Protein AF-A0A9K3PQY5-F1 (afdb_monomer)

pLDDT: me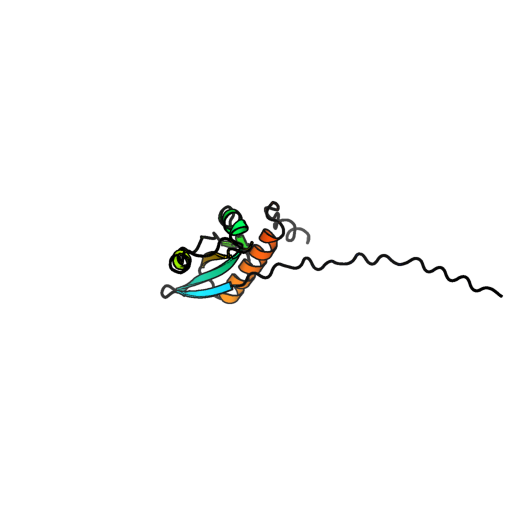an 73.26, std 22.06, range [38.53, 95.94]

Structure (mmCIF, N/CA/C/O backbone):
data_AF-A0A9K3PQ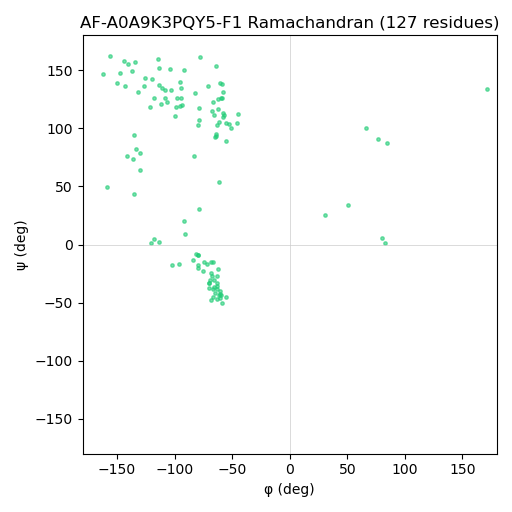Y5-F1
#
_entry.id   AF-A0A9K3PQY5-F1
#
loop_
_atom_site.group_PDB
_atom_site.id
_atom_site.type_symbol
_atom_site.label_atom_id
_atom_site.label_alt_id
_atom_site.label_comp_id
_atom_site.label_asym_id
_atom_site.label_entity_id
_atom_site.label_seq_id
_atom_site.pdbx_PDB_ins_code
_atom_site.Cartn_x
_atom_site.Cartn_y
_atom_site.Cartn_z
_atom_site.occupancy
_atom_site.B_iso_or_equiv
_atom_site.auth_seq_id
_atom_site.auth_comp_id
_atom_site.auth_asym_id
_atom_site.auth_atom_id
_atom_site.pdbx_PDB_model_num
ATOM 1 N N . MET A 1 1 ? 41.109 -50.700 -24.014 1.00 38.97 1 MET A N 1
ATOM 2 C CA . MET A 1 1 ? 41.532 -49.332 -24.384 1.00 38.97 1 MET A CA 1
ATOM 3 C C . MET A 1 1 ? 40.293 -48.525 -24.754 1.00 38.97 1 MET A C 1
ATOM 5 O O . MET A 1 1 ? 39.461 -49.053 -25.471 1.00 38.97 1 MET A O 1
ATOM 9 N N . ALA A 1 2 ? 40.219 -47.296 -24.230 1.00 42.72 2 ALA A N 1
ATOM 10 C CA . ALA A 1 2 ? 39.299 -46.187 -24.533 1.00 42.72 2 ALA A CA 1
ATOM 11 C C . ALA A 1 2 ? 37.790 -46.321 -24.211 1.00 42.72 2 ALA A C 1
ATOM 13 O O . ALA A 1 2 ? 36.985 -46.859 -24.960 1.00 42.72 2 ALA A O 1
ATOM 14 N N . ASN A 1 3 ? 37.461 -45.704 -23.074 1.00 42.44 3 ASN A N 1
ATOM 15 C CA . ASN A 1 3 ? 36.180 -45.179 -22.613 1.00 42.44 3 ASN A CA 1
ATOM 16 C C . ASN A 1 3 ? 35.812 -43.916 -23.425 1.00 42.44 3 ASN A C 1
ATOM 18 O O . ASN A 1 3 ? 36.684 -43.067 -23.602 1.00 42.44 3 ASN A O 1
ATOM 22 N N . ILE A 1 4 ? 34.559 -43.752 -23.870 1.00 50.88 4 ILE A N 1
ATOM 23 C CA . ILE A 1 4 ? 34.057 -42.459 -24.370 1.00 50.88 4 ILE A CA 1
ATOM 24 C C . ILE A 1 4 ? 32.685 -42.179 -23.747 1.00 50.88 4 ILE A C 1
ATOM 26 O O . ILE A 1 4 ? 31.631 -42.411 -24.331 1.00 50.88 4 ILE A O 1
ATOM 30 N N . ASN A 1 5 ? 32.739 -41.656 -22.525 1.00 46.56 5 ASN A N 1
ATOM 31 C CA . ASN A 1 5 ? 31.703 -40.813 -21.945 1.00 46.56 5 ASN A CA 1
ATOM 32 C C . ASN A 1 5 ? 31.491 -39.573 -22.826 1.00 46.56 5 ASN A C 1
ATOM 34 O O . ASN A 1 5 ? 32.439 -38.825 -23.044 1.00 46.56 5 ASN A O 1
ATOM 38 N N . HIS A 1 6 ? 30.258 -39.307 -23.248 1.00 51.16 6 HIS A N 1
ATOM 39 C CA . HIS A 1 6 ? 29.794 -37.949 -23.551 1.00 51.16 6 HIS A CA 1
ATOM 40 C C . HIS A 1 6 ? 28.403 -37.764 -22.930 1.00 51.16 6 HIS A C 1
ATOM 42 O O . HIS A 1 6 ? 27.402 -38.143 -23.539 1.00 51.16 6 HIS A O 1
ATOM 48 N N . PRO A 1 7 ? 28.302 -37.219 -21.705 1.00 52.72 7 PRO A N 1
ATOM 49 C CA . PRO A 1 7 ? 27.026 -36.777 -21.177 1.00 52.72 7 PRO A CA 1
ATOM 50 C C . PRO A 1 7 ? 26.684 -35.420 -21.802 1.00 52.72 7 PRO A C 1
ATOM 52 O O . PRO A 1 7 ? 27.390 -34.434 -21.598 1.00 52.72 7 PRO A O 1
ATOM 55 N N . TYR A 1 8 ? 25.582 -35.353 -22.547 1.00 44.78 8 TYR A N 1
ATOM 56 C CA . TYR A 1 8 ? 24.938 -34.071 -22.820 1.00 44.78 8 TYR A CA 1
ATOM 57 C C . TYR A 1 8 ? 24.535 -33.444 -21.477 1.00 44.78 8 TYR A C 1
ATOM 59 O O . TYR A 1 8 ? 23.835 -34.100 -20.695 1.00 44.78 8 TYR A O 1
ATOM 67 N N . PRO A 1 9 ? 24.930 -32.197 -21.171 1.00 47.12 9 PRO A N 1
ATOM 68 C CA . PRO A 1 9 ? 24.398 -31.522 -20.005 1.00 47.12 9 PRO A CA 1
ATOM 69 C C . PRO A 1 9 ? 22.914 -31.247 -20.259 1.00 47.12 9 PRO A C 1
ATOM 71 O O . PRO A 1 9 ? 22.555 -30.478 -21.151 1.00 47.12 9 PRO A O 1
ATOM 74 N N . ARG A 1 10 ? 22.037 -31.875 -19.463 1.00 46.91 10 ARG A N 1
ATOM 75 C CA . ARG A 1 10 ? 20.668 -31.387 -19.270 1.00 46.91 10 ARG A CA 1
ATOM 76 C C . ARG A 1 10 ? 20.791 -29.945 -18.789 1.00 46.91 10 ARG A C 1
ATOM 78 O O . ARG A 1 10 ? 21.138 -29.712 -17.633 1.00 46.91 10 ARG A O 1
ATOM 85 N N . GLN A 1 11 ? 20.527 -28.989 -19.672 1.00 46.69 11 GLN A N 1
ATOM 86 C CA . GLN A 1 11 ? 20.259 -27.620 -19.267 1.00 46.69 11 GLN A CA 1
ATOM 87 C C . GLN A 1 11 ? 18.969 -27.655 -18.454 1.00 46.69 11 GLN A C 1
ATOM 89 O O . GLN A 1 11 ? 17.866 -27.704 -18.989 1.00 46.69 11 GLN A O 1
ATOM 94 N N . ASN A 1 12 ? 19.131 -27.732 -17.138 1.00 42.41 12 ASN A N 1
ATOM 95 C CA . ASN A 1 12 ? 18.084 -27.405 -16.195 1.00 42.41 12 ASN A CA 1
ATOM 96 C C . ASN A 1 12 ? 17.797 -25.915 -16.441 1.00 42.41 12 ASN A C 1
ATOM 98 O O . ASN A 1 12 ? 18.736 -25.126 -16.298 1.00 42.41 12 ASN A O 1
ATOM 102 N N . PRO A 1 13 ? 16.594 -25.501 -16.881 1.00 48.44 13 PRO A N 1
ATOM 103 C CA . PRO A 1 13 ? 16.272 -24.088 -16.895 1.00 48.44 13 PRO A CA 1
ATOM 104 C C . PRO A 1 13 ? 16.346 -23.653 -15.442 1.00 48.44 13 PRO A C 1
ATOM 106 O O . PRO A 1 13 ? 15.517 -24.042 -14.620 1.00 48.44 13 PRO A O 1
ATOM 109 N N . SER A 1 14 ? 17.414 -22.932 -15.112 1.00 42.25 14 SER A N 1
ATOM 110 C CA . SER A 1 14 ? 17.577 -22.260 -13.842 1.00 42.25 14 SER A CA 1
ATOM 111 C C . SER A 1 14 ? 16.307 -21.450 -13.634 1.00 42.25 14 SER A C 1
ATOM 113 O O . SER A 1 14 ? 16.133 -20.394 -14.239 1.00 42.25 14 SER A O 1
ATOM 115 N N . HIS A 1 15 ? 15.394 -21.977 -12.816 1.00 42.06 15 HIS A N 1
ATOM 116 C CA . HIS A 1 15 ? 14.408 -21.187 -12.111 1.00 42.06 15 HIS A CA 1
ATOM 117 C C . HIS A 1 15 ? 15.244 -20.175 -11.342 1.00 42.06 15 HIS A C 1
ATOM 119 O O . HIS A 1 15 ? 15.709 -20.446 -10.239 1.00 42.06 15 HIS A O 1
ATOM 125 N N . HIS A 1 16 ? 15.523 -19.033 -11.964 1.00 40.91 16 HIS A N 1
ATOM 126 C CA . HIS A 1 16 ? 15.872 -17.855 -11.215 1.00 40.91 16 HIS A CA 1
ATOM 127 C C . HIS A 1 16 ? 14.653 -17.667 -10.318 1.00 40.91 16 HIS A C 1
ATOM 129 O O . HIS A 1 16 ? 13.564 -17.441 -10.856 1.00 40.91 16 HIS A O 1
ATOM 135 N N . PRO A 1 17 ? 14.754 -17.823 -8.984 1.00 42.88 17 PRO A N 1
ATOM 136 C CA . PRO A 1 17 ? 13.728 -17.237 -8.158 1.00 42.88 17 PRO A CA 1
ATOM 137 C C . PRO A 1 17 ? 13.777 -15.770 -8.561 1.00 42.88 17 PRO A C 1
ATOM 139 O O . PRO A 1 17 ? 14.805 -15.111 -8.378 1.00 42.88 17 PRO A O 1
ATOM 142 N N . SER A 1 18 ? 12.726 -15.290 -9.225 1.00 47.06 18 SER A N 1
ATOM 143 C CA . SER A 1 18 ? 12.429 -13.872 -9.281 1.00 47.06 18 SER A CA 1
ATOM 144 C C . SER A 1 18 ? 12.592 -13.426 -7.842 1.00 47.06 18 SER A C 1
ATOM 146 O O . SER A 1 18 ? 11.818 -13.856 -6.987 1.00 47.06 18 SER A O 1
ATOM 148 N N . GLN A 1 19 ? 13.700 -12.749 -7.531 1.00 49.12 19 GLN A N 1
ATOM 149 C CA . GLN A 1 19 ? 13.978 -12.313 -6.176 1.00 49.12 19 GLN A CA 1
ATOM 150 C C . GLN A 1 19 ? 12.877 -11.308 -5.888 1.00 49.12 19 GLN A C 1
ATOM 152 O O . GLN A 1 19 ? 12.965 -10.150 -6.287 1.00 49.12 19 GLN A O 1
ATOM 157 N N . HIS A 1 20 ? 11.778 -11.793 -5.312 1.00 54.38 20 HIS A N 1
ATOM 158 C CA . HIS A 1 20 ? 10.647 -10.973 -4.946 1.00 54.38 20 HIS A CA 1
ATOM 159 C C . HIS A 1 20 ? 11.222 -9.940 -3.998 1.00 54.38 20 HIS A C 1
ATOM 161 O O . HIS A 1 20 ? 11.699 -10.281 -2.911 1.00 54.38 20 HIS A O 1
ATOM 167 N N . ARG A 1 21 ? 11.290 -8.695 -4.471 1.00 72.31 21 ARG A N 1
ATOM 168 C CA . ARG A 1 21 ? 11.881 -7.601 -3.719 1.00 72.31 21 ARG A CA 1
ATOM 169 C C . ARG A 1 21 ? 11.010 -7.436 -2.483 1.00 72.31 21 ARG A C 1
ATOM 171 O O . ARG A 1 21 ? 9.877 -6.974 -2.587 1.00 72.31 21 ARG A O 1
ATOM 178 N N . LYS A 1 22 ? 11.495 -7.927 -1.340 1.00 85.12 22 LYS A N 1
ATOM 179 C CA . LYS A 1 22 ? 10.753 -7.866 -0.081 1.00 85.12 22 LYS A CA 1
ATOM 180 C C . LYS A 1 22 ? 10.550 -6.399 0.263 1.00 85.12 22 LYS A C 1
ATOM 182 O O . LYS A 1 22 ? 11.522 -5.651 0.324 1.00 85.12 22 LYS A O 1
ATOM 187 N N . VAL A 1 23 ? 9.297 -6.010 0.470 1.00 91.81 23 VAL A N 1
ATOM 188 C CA . VAL A 1 23 ? 8.924 -4.650 0.861 1.00 91.81 23 VAL A CA 1
ATOM 189 C C . VAL A 1 23 ? 8.688 -4.651 2.363 1.00 91.81 23 VAL A C 1
ATOM 191 O O . VAL A 1 23 ? 7.726 -5.279 2.811 1.00 91.81 23 VAL A O 1
ATOM 194 N N . PRO A 1 24 ? 9.550 -4.002 3.163 1.00 93.94 24 PRO A N 1
ATOM 195 C CA . PRO A 1 24 ? 9.299 -3.840 4.585 1.00 93.94 24 PRO A CA 1
ATOM 196 C C . PRO A 1 24 ? 8.001 -3.067 4.803 1.00 93.94 24 PRO A C 1
ATOM 198 O O . PRO A 1 24 ? 7.736 -2.088 4.099 1.00 93.94 24 PRO A O 1
ATOM 201 N N . TYR A 1 25 ? 7.210 -3.497 5.782 1.00 94.25 25 TYR A N 1
ATOM 202 C CA . TYR A 1 25 ? 5.970 -2.823 6.130 1.00 94.25 25 TYR A CA 1
ATOM 203 C C . TYR A 1 25 ? 5.692 -2.852 7.631 1.00 94.25 25 TYR A C 1
ATOM 205 O O . TYR A 1 25 ? 6.196 -3.705 8.362 1.00 94.25 25 TYR A O 1
ATOM 213 N N . PHE A 1 26 ? 4.865 -1.911 8.073 1.00 94.75 26 PHE A N 1
ATOM 214 C CA . PHE A 1 26 ? 4.370 -1.803 9.439 1.00 94.75 26 PHE A CA 1
ATOM 215 C C . PHE A 1 26 ? 2.877 -1.473 9.426 1.00 94.75 26 PHE A C 1
ATOM 217 O O . PHE A 1 26 ? 2.402 -0.812 8.505 1.00 94.75 26 PHE A O 1
ATOM 224 N N . VAL A 1 27 ? 2.137 -1.931 10.436 1.00 95.44 27 VAL A N 1
ATOM 225 C CA . VAL A 1 27 ? 0.693 -1.698 10.557 1.00 95.44 27 VAL A CA 1
ATOM 226 C C . VAL A 1 27 ? 0.411 -0.905 11.824 1.00 95.44 27 VAL A C 1
ATOM 228 O O . VAL A 1 27 ? 0.808 -1.292 12.919 1.00 95.44 27 VAL A O 1
ATOM 231 N N . LEU A 1 28 ? -0.297 0.205 11.658 1.00 93.62 28 LEU A N 1
ATOM 232 C CA . LEU A 1 28 ? -0.843 1.029 12.724 1.00 93.62 28 LEU A CA 1
ATOM 233 C C . LEU A 1 28 ? -2.340 0.756 12.847 1.00 93.62 28 LEU A C 1
ATOM 235 O O . LEU A 1 28 ? -3.060 0.774 11.850 1.00 93.62 28 LEU A O 1
ATOM 239 N N . HIS A 1 29 ? -2.809 0.554 14.073 1.00 93.38 29 HIS A N 1
ATOM 240 C CA . HIS A 1 29 ? -4.232 0.452 14.389 1.00 93.38 29 HIS A CA 1
ATOM 241 C C . HIS A 1 29 ? -4.746 1.835 14.790 1.00 93.38 29 HIS A C 1
ATOM 243 O O . HIS A 1 29 ? -4.221 2.445 15.722 1.00 93.38 29 HIS A O 1
ATOM 249 N N . LEU A 1 30 ? -5.726 2.352 14.053 1.00 91.25 30 LEU A N 1
ATOM 250 C CA . LEU A 1 30 ? -6.307 3.673 14.268 1.00 91.25 30 LEU A CA 1
ATOM 251 C C . LEU A 1 30 ? -7.521 3.578 15.213 1.00 91.25 30 LEU A C 1
ATOM 253 O O . LEU A 1 30 ? -8.214 2.558 15.237 1.00 91.25 30 LEU A O 1
ATOM 257 N N . PRO A 1 31 ? -7.805 4.631 16.004 1.00 87.44 31 PRO A N 1
ATOM 258 C CA . PRO A 1 31 ? -8.859 4.606 17.026 1.00 87.44 31 PRO A CA 1
ATOM 259 C C . PRO A 1 31 ? -10.286 4.494 16.465 1.00 87.44 31 PRO A C 1
ATOM 261 O O . PRO A 1 31 ? -11.210 4.179 17.207 1.00 87.44 31 PRO A O 1
ATOM 264 N N . ASP A 1 32 ? -10.478 4.733 15.169 1.00 91.56 32 ASP A N 1
ATOM 265 C CA . ASP A 1 32 ? -11.755 4.617 14.456 1.00 91.56 32 ASP A CA 1
ATOM 266 C C . ASP A 1 32 ? -11.991 3.219 13.848 1.00 91.56 32 ASP A C 1
ATOM 268 O O . ASP A 1 32 ? -12.931 3.019 13.079 1.00 91.56 32 ASP A O 1
ATOM 272 N N . GLY A 1 33 ? -11.140 2.243 14.186 1.00 89.88 33 GLY A N 1
ATOM 273 C CA . GLY A 1 33 ? -11.217 0.872 13.684 1.00 89.88 33 GLY A CA 1
ATOM 274 C C . GLY A 1 33 ? -10.569 0.670 12.313 1.00 89.88 33 GLY A C 1
ATOM 275 O O . GLY A 1 33 ? -10.586 -0.450 11.799 1.00 89.88 33 GLY A O 1
ATOM 276 N N . ARG A 1 34 ? -9.982 1.716 11.716 1.00 94.56 34 ARG A N 1
ATOM 277 C CA . ARG A 1 34 ? -9.144 1.579 10.521 1.00 94.56 34 ARG A CA 1
ATOM 278 C C . ARG A 1 34 ? -7.758 1.069 10.886 1.00 94.56 34 ARG A C 1
ATOM 280 O O . ARG A 1 34 ? -7.283 1.184 12.013 1.00 94.56 34 ARG A O 1
ATOM 287 N N . SER A 1 35 ? -7.067 0.553 9.887 1.00 95.31 35 SER A N 1
ATOM 288 C CA . SER A 1 35 ? -5.646 0.254 9.950 1.00 95.31 35 SER A CA 1
ATOM 289 C C . SER A 1 35 ? -4.921 1.069 8.892 1.00 95.31 35 SER A C 1
ATOM 291 O O . SER A 1 35 ? -5.424 1.239 7.783 1.00 95.31 35 SER A O 1
ATOM 293 N N . LYS A 1 36 ? -3.727 1.555 9.219 1.00 94.94 36 LYS A N 1
ATOM 294 C CA . LYS A 1 36 ? -2.817 2.203 8.274 1.00 94.94 36 LYS A CA 1
ATOM 295 C C . LYS A 1 36 ? -1.602 1.310 8.081 1.00 94.94 36 LYS A C 1
ATOM 297 O O . LYS A 1 36 ? -0.901 1.014 9.046 1.00 94.94 36 LYS A O 1
ATOM 302 N N . ALA A 1 37 ? -1.345 0.881 6.852 1.00 95.94 37 ALA A N 1
ATOM 303 C CA . ALA A 1 37 ? -0.108 0.192 6.513 1.00 95.94 37 ALA A CA 1
ATOM 304 C C . ALA A 1 37 ? 0.910 1.195 5.968 1.00 95.94 37 ALA A C 1
ATOM 306 O O . ALA A 1 37 ? 0.568 2.029 5.132 1.00 95.94 37 ALA A O 1
ATOM 307 N N . LEU A 1 38 ? 2.146 1.098 6.447 1.00 95.38 38 LEU A N 1
ATOM 308 C CA . LEU A 1 38 ? 3.305 1.867 6.005 1.00 95.38 38 LEU A CA 1
ATOM 309 C C . LEU A 1 38 ? 4.263 0.932 5.280 1.00 95.38 38 LEU A C 1
ATOM 311 O O . LEU A 1 38 ? 4.548 -0.146 5.793 1.00 95.38 38 LEU A O 1
ATOM 315 N N . PHE A 1 39 ? 4.785 1.350 4.134 1.00 94.62 39 PHE A N 1
ATOM 316 C CA . PHE A 1 39 ? 5.690 0.579 3.288 1.00 94.62 39 PHE A CA 1
ATOM 317 C C . PHE A 1 39 ? 6.954 1.378 3.007 1.00 94.62 39 PHE A C 1
ATOM 319 O O . PHE A 1 39 ? 6.884 2.560 2.670 1.00 94.62 39 PHE A O 1
ATOM 326 N N . THR A 1 40 ? 8.099 0.713 3.090 1.00 92.81 40 THR A N 1
ATOM 327 C CA . THR A 1 40 ? 9.401 1.313 2.791 1.00 92.81 40 THR A CA 1
ATOM 328 C C . THR A 1 40 ? 9.820 0.937 1.376 1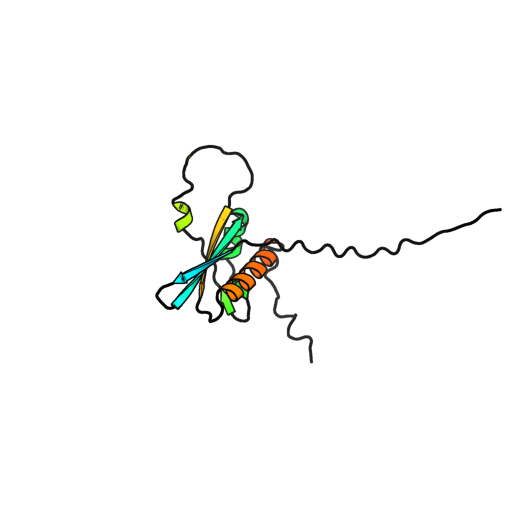.00 92.81 40 THR A C 1
ATOM 330 O O . THR A 1 40 ? 9.999 -0.246 1.078 1.00 92.81 40 THR A O 1
ATOM 333 N N . VAL A 1 41 ? 9.986 1.928 0.501 1.00 90.56 41 VAL A N 1
ATOM 334 C CA . VAL A 1 41 ? 10.344 1.723 -0.912 1.00 90.56 41 VAL A CA 1
ATOM 335 C C . VAL A 1 41 ? 11.461 2.678 -1.345 1.00 90.56 41 VAL A C 1
ATOM 337 O O . VAL A 1 41 ? 11.632 3.733 -0.738 1.00 90.56 41 VAL A O 1
ATOM 340 N N . PRO A 1 42 ? 12.220 2.357 -2.403 1.00 89.19 42 PRO A N 1
ATOM 341 C CA . PRO A 1 42 ? 13.114 3.319 -3.044 1.00 89.19 42 PRO A CA 1
ATOM 342 C C . PRO A 1 42 ? 12.353 4.552 -3.554 1.00 89.19 42 PRO A C 1
ATOM 344 O O . PRO A 1 42 ? 11.253 4.426 -4.099 1.00 89.19 42 PRO A O 1
ATOM 347 N N . SER A 1 43 ? 12.919 5.745 -3.367 1.00 86.50 43 SER A N 1
ATOM 348 C CA . SER A 1 43 ? 12.259 7.011 -3.709 1.00 86.50 43 SER A CA 1
ATOM 349 C C . SER A 1 43 ? 11.976 7.169 -5.203 1.00 86.50 43 SER A C 1
ATOM 351 O O . SER A 1 43 ? 10.937 7.718 -5.552 1.00 86.50 43 SER A O 1
ATOM 353 N N . ASP A 1 44 ? 12.837 6.636 -6.069 1.00 84.06 44 ASP A N 1
ATOM 354 C CA . ASP A 1 44 ? 12.677 6.625 -7.530 1.00 84.06 44 ASP A CA 1
ATOM 355 C C . ASP A 1 44 ? 11.449 5.825 -7.995 1.00 84.06 44 ASP A C 1
ATOM 357 O O . ASP A 1 44 ? 10.864 6.119 -9.035 1.00 84.06 44 ASP A O 1
ATOM 361 N N . LEU A 1 45 ? 11.018 4.837 -7.207 1.00 86.81 45 LEU A N 1
ATOM 362 C CA . LEU A 1 45 ? 9.845 4.011 -7.504 1.00 86.81 45 LEU A CA 1
ATOM 363 C C . LEU A 1 45 ? 8.573 4.502 -6.812 1.00 86.81 45 LEU A C 1
ATOM 365 O O . LEU A 1 45 ? 7.474 4.108 -7.204 1.00 86.81 45 LEU A O 1
ATOM 369 N N . ALA A 1 46 ? 8.698 5.351 -5.791 1.00 88.44 46 ALA A N 1
ATOM 370 C CA . ALA A 1 46 ? 7.563 5.838 -5.017 1.00 88.44 46 ALA A CA 1
ATOM 371 C C . ALA A 1 46 ? 6.551 6.583 -5.896 1.00 88.44 46 ALA A C 1
ATOM 373 O O . ALA A 1 46 ? 5.354 6.324 -5.793 1.00 88.44 46 ALA A O 1
ATOM 374 N N . GLU A 1 47 ? 7.033 7.442 -6.799 1.00 84.50 47 GLU A N 1
ATOM 375 C CA . GLU A 1 47 ? 6.187 8.200 -7.727 1.00 84.50 47 GLU A CA 1
ATOM 376 C C . GLU A 1 47 ? 5.389 7.274 -8.651 1.00 84.50 47 GLU A C 1
ATOM 378 O O . GLU A 1 47 ? 4.185 7.438 -8.805 1.00 84.50 47 GLU A O 1
ATOM 383 N N . VAL A 1 48 ? 6.022 6.234 -9.197 1.00 85.94 48 VAL A N 1
ATOM 384 C CA . VAL A 1 48 ? 5.346 5.267 -10.078 1.00 85.94 48 VAL A CA 1
ATOM 385 C C . VAL A 1 48 ? 4.301 4.449 -9.313 1.00 85.94 48 VAL A C 1
ATOM 387 O O . VAL A 1 48 ? 3.225 4.151 -9.833 1.00 85.94 48 VAL A O 1
ATOM 390 N N . LEU A 1 49 ? 4.598 4.082 -8.065 1.00 89.19 49 LEU A N 1
ATOM 391 C CA . LEU A 1 49 ? 3.715 3.262 -7.239 1.00 89.19 49 LEU A CA 1
ATOM 392 C C . LEU A 1 49 ? 2.442 3.994 -6.803 1.00 89.19 49 LEU A C 1
ATOM 394 O O . LEU A 1 49 ? 1.416 3.336 -6.649 1.00 89.19 49 LEU A O 1
ATOM 398 N N . VAL A 1 50 ? 2.480 5.319 -6.625 1.00 91.56 50 VAL A N 1
ATOM 399 C CA . VAL A 1 50 ? 1.286 6.102 -6.255 1.00 91.56 50 VAL A CA 1
ATOM 400 C C . VAL A 1 50 ? 0.368 6.403 -7.441 1.00 91.56 50 VAL A C 1
ATOM 402 O O . VAL A 1 50 ? -0.815 6.652 -7.239 1.00 91.56 50 VAL A O 1
ATOM 405 N N . LEU A 1 51 ? 0.869 6.333 -8.681 1.00 88.94 51 LEU A N 1
ATOM 406 C CA . LEU A 1 51 ? 0.060 6.577 -9.885 1.00 88.94 51 LEU A CA 1
ATOM 407 C C . LEU A 1 51 ? -0.990 5.495 -10.141 1.00 88.94 51 LEU A C 1
ATOM 409 O O . LEU A 1 51 ? -1.985 5.739 -10.825 1.00 88.94 51 LEU A O 1
ATOM 413 N N . HIS A 1 52 ? -0.765 4.285 -9.631 1.00 86.75 52 HIS A N 1
ATOM 414 C CA . HIS A 1 52 ? -1.630 3.149 -9.896 1.00 86.75 52 HIS A CA 1
ATOM 415 C C . HIS A 1 52 ? -1.993 2.429 -8.603 1.00 86.75 52 HIS A C 1
ATOM 417 O O . HIS A 1 52 ? -1.095 2.027 -7.859 1.00 86.75 52 HIS A O 1
ATOM 423 N N . PRO A 1 53 ? -3.282 2.142 -8.365 1.00 90.00 53 PRO A N 1
ATOM 424 C CA . PRO A 1 53 ? -3.677 1.411 -7.177 1.00 90.00 53 PRO A CA 1
ATOM 425 C C . PRO A 1 53 ? -3.102 -0.010 -7.165 1.00 90.00 53 PRO A C 1
ATOM 427 O O . PRO A 1 53 ? -2.804 -0.617 -8.207 1.00 90.00 53 PRO A O 1
ATOM 430 N N . ILE A 1 54 ? -2.938 -0.549 -5.963 1.00 91.56 54 ILE A N 1
ATOM 431 C CA . ILE A 1 54 ? -2.509 -1.920 -5.714 1.00 91.56 54 ILE A CA 1
ATOM 432 C C . ILE A 1 54 ? -3.743 -2.795 -5.528 1.00 91.56 54 ILE A C 1
ATOM 434 O O . ILE A 1 54 ? -4.584 -2.533 -4.675 1.00 91.56 54 ILE A O 1
ATOM 438 N N . MET A 1 55 ? -3.826 -3.872 -6.305 1.00 89.31 55 MET A N 1
ATOM 439 C CA . MET A 1 55 ? -4.886 -4.866 -6.165 1.00 89.31 55 MET A CA 1
ATOM 440 C C . MET A 1 55 ? -4.395 -6.019 -5.292 1.00 89.31 55 MET A C 1
ATOM 442 O O . MET A 1 55 ? -3.443 -6.716 -5.656 1.00 89.31 55 MET A O 1
ATOM 446 N N . ALA A 1 56 ? -5.051 -6.251 -4.157 1.00 88.12 56 ALA A N 1
ATOM 447 C CA . ALA A 1 56 ? -4.727 -7.346 -3.246 1.00 88.12 56 ALA A CA 1
ATOM 448 C C . ALA A 1 56 ? -6.003 -7.929 -2.626 1.00 88.12 56 ALA A C 1
ATOM 450 O O . ALA A 1 56 ? -6.902 -7.199 -2.229 1.00 88.12 56 ALA A O 1
ATOM 451 N N . ARG A 1 57 ? -6.097 -9.264 -2.555 1.00 84.94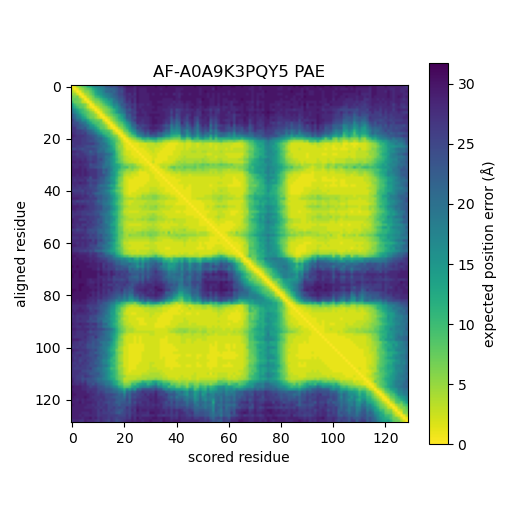 57 ARG A N 1
ATOM 452 C CA . ARG A 1 57 ? -7.229 -9.989 -1.935 1.00 84.94 57 ARG A CA 1
ATOM 453 C C . ARG A 1 57 ? -8.626 -9.538 -2.416 1.00 84.94 57 ARG A C 1
ATOM 455 O O . ARG A 1 57 ? -9.574 -9.554 -1.641 1.00 84.94 57 ARG A O 1
ATOM 462 N N . GLY A 1 58 ? -8.751 -9.145 -3.686 1.00 85.81 58 GLY A N 1
ATOM 463 C CA . GLY A 1 58 ? -10.018 -8.685 -4.275 1.00 85.81 58 GLY A CA 1
ATOM 464 C C . GLY A 1 58 ? -10.393 -7.231 -3.966 1.00 85.81 58 GLY A C 1
ATOM 465 O O . GLY A 1 58 ? -11.467 -6.799 -4.367 1.00 85.81 58 GLY A O 1
ATOM 466 N N . ALA A 1 59 ? -9.521 -6.473 -3.296 1.00 89.50 59 ALA A N 1
ATOM 467 C CA . ALA A 1 59 ? -9.702 -5.056 -3.001 1.00 89.50 59 ALA A CA 1
ATOM 468 C C . ALA A 1 59 ? -8.656 -4.184 -3.718 1.00 89.50 59 ALA A C 1
ATOM 470 O O . ALA A 1 59 ? -7.598 -4.665 -4.139 1.00 89.50 59 ALA A O 1
ATOM 471 N N . CYS A 1 60 ? -8.988 -2.900 -3.848 1.00 92.31 60 CYS A N 1
ATOM 472 C CA . CYS A 1 60 ? -8.183 -1.860 -4.478 1.00 92.31 60 CYS A CA 1
ATOM 473 C C . CYS A 1 60 ? -7.635 -0.922 -3.394 1.00 92.31 60 CYS A C 1
ATOM 475 O O . CYS A 1 60 ? -8.411 -0.407 -2.591 1.00 92.31 60 CYS A O 1
ATOM 477 N N . PHE A 1 61 ? -6.318 -0.717 -3.368 1.00 93.75 61 PHE A N 1
ATOM 478 C CA . PHE A 1 61 ? -5.633 0.108 -2.374 1.00 93.75 61 PHE A CA 1
ATOM 479 C C . PHE A 1 61 ? -4.866 1.232 -3.060 1.00 93.75 61 PHE A C 1
ATOM 481 O O . PHE A 1 61 ? -3.935 0.984 -3.830 1.00 93.75 61 PHE A O 1
ATOM 488 N N . GLU A 1 62 ? -5.235 2.470 -2.759 1.00 93.81 62 GLU A N 1
ATOM 489 C CA . GLU A 1 62 ? -4.491 3.646 -3.196 1.00 93.81 62 GLU A CA 1
ATOM 490 C C . GLU A 1 62 ? -3.323 3.893 -2.244 1.00 93.81 62 GLU A C 1
ATOM 492 O O . GLU A 1 62 ? -3.488 3.879 -1.019 1.00 93.81 62 GLU A O 1
ATOM 497 N N . LEU A 1 63 ? -2.132 4.086 -2.811 1.00 93.75 63 LEU A N 1
ATOM 498 C CA . LEU A 1 63 ? -0.935 4.422 -2.052 1.00 93.75 63 LEU A CA 1
ATOM 499 C C . LEU A 1 63 ? -0.746 5.935 -2.046 1.00 93.75 63 LEU A C 1
ATOM 501 O O . LEU A 1 63 ? -0.903 6.598 -3.067 1.00 93.75 63 LEU A O 1
ATOM 505 N N . GLN A 1 64 ? -0.348 6.463 -0.898 1.00 92.88 64 GLN A N 1
ATOM 506 C CA . GLN A 1 64 ? -0.024 7.871 -0.712 1.00 92.88 64 GLN A CA 1
ATOM 507 C C . GLN A 1 64 ? 1.377 7.991 -0.125 1.00 92.88 64 GLN A C 1
ATOM 509 O O . GLN A 1 64 ? 1.769 7.178 0.713 1.00 92.88 64 GLN A O 1
ATOM 514 N N . VAL A 1 65 ? 2.135 9.008 -0.532 1.00 90.06 65 VAL A N 1
ATOM 515 C CA . VAL A 1 65 ? 3.413 9.322 0.119 1.00 90.06 65 VAL A CA 1
ATOM 516 C C . VAL A 1 65 ? 3.123 9.792 1.541 1.00 90.06 65 VAL A C 1
ATOM 518 O O . VAL A 1 65 ? 2.383 10.755 1.733 1.00 90.06 65 VAL A O 1
ATOM 521 N N . ASP A 1 66 ? 3.694 9.121 2.541 1.00 82.12 66 ASP A N 1
ATOM 522 C CA . ASP A 1 66 ? 3.492 9.519 3.930 1.00 82.12 66 ASP A CA 1
ATOM 523 C C . ASP A 1 66 ? 4.382 10.721 4.276 1.00 82.12 66 ASP A C 1
ATOM 525 O O . ASP A 1 66 ? 5.607 10.626 4.404 1.00 82.12 66 ASP A O 1
ATOM 529 N N . VAL A 1 67 ? 3.742 11.882 4.411 1.00 63.72 67 VAL A N 1
ATOM 530 C CA . VAL A 1 67 ? 4.389 13.183 4.630 1.00 63.72 67 VAL A CA 1
ATOM 531 C C . VAL A 1 67 ? 4.971 13.303 6.043 1.00 63.72 67 VAL A C 1
ATOM 533 O O . VAL A 1 67 ? 5.857 14.125 6.271 1.00 63.72 67 VAL A O 1
ATOM 536 N N . VAL A 1 68 ? 4.575 12.448 6.995 1.00 55.06 68 VAL A N 1
ATOM 537 C CA . VAL A 1 68 ? 5.159 12.447 8.352 1.00 55.06 68 VAL A CA 1
ATOM 538 C C . VAL A 1 68 ? 6.665 12.119 8.322 1.00 55.06 68 VAL A C 1
ATOM 540 O O . VAL A 1 68 ? 7.415 12.547 9.200 1.00 55.06 68 VAL A O 1
ATOM 543 N N . SER A 1 69 ? 7.154 11.485 7.253 1.00 47.44 69 SER A N 1
ATOM 544 C CA . SER A 1 69 ? 8.587 11.255 7.024 1.00 47.44 69 SER A CA 1
ATOM 545 C C . SER A 1 69 ? 9.346 12.470 6.468 1.00 47.44 69 SER A C 1
ATOM 547 O O . SER A 1 69 ? 10.577 12.466 6.463 1.00 47.44 69 SER A O 1
ATOM 549 N N . GLN A 1 70 ? 8.663 13.552 6.070 1.00 46.47 70 GLN A N 1
ATOM 550 C CA . GLN A 1 70 ? 9.323 14.794 5.636 1.00 46.47 70 GLN A CA 1
ATOM 551 C C . GLN A 1 70 ? 9.915 15.603 6.804 1.00 46.47 70 GLN A C 1
ATOM 553 O O . GLN A 1 70 ? 10.757 16.472 6.584 1.00 46.47 70 GLN A O 1
ATOM 558 N N . GLY A 1 71 ? 9.532 15.304 8.052 1.00 42.84 71 GLY A N 1
ATOM 559 C CA . GLY A 1 71 ? 10.013 16.011 9.244 1.00 42.84 71 GLY A CA 1
ATOM 560 C C . GLY A 1 71 ? 11.380 15.565 9.780 1.00 42.84 71 GLY A C 1
ATOM 561 O O . GLY A 1 71 ? 11.904 16.213 10.682 1.00 42.84 71 GLY A O 1
ATOM 562 N N . ARG A 1 72 ? 11.973 14.476 9.262 1.00 44.66 72 ARG A N 1
ATOM 563 C CA . ARG A 1 72 ? 13.250 13.924 9.772 1.00 44.66 72 ARG A CA 1
ATOM 564 C C . ARG A 1 72 ? 14.406 13.856 8.772 1.00 44.66 72 ARG A C 1
ATOM 566 O O . ARG A 1 72 ? 15.490 13.446 9.167 1.00 44.66 72 ARG A O 1
ATOM 573 N N . VAL A 1 73 ? 14.234 14.313 7.531 1.00 46.59 73 VAL A N 1
ATOM 574 C CA . VAL A 1 73 ? 15.325 14.336 6.535 1.00 46.59 73 VAL A CA 1
ATOM 575 C C . VAL A 1 73 ? 15.424 15.712 5.878 1.00 46.59 73 VAL A C 1
ATOM 577 O O . VAL A 1 73 ? 15.191 15.897 4.690 1.00 46.59 73 VAL A O 1
ATOM 580 N N . ARG A 1 74 ? 15.757 16.720 6.687 1.00 43.69 74 ARG A N 1
ATOM 581 C CA . ARG A 1 74 ? 16.369 17.970 6.211 1.00 43.69 74 ARG A CA 1
ATOM 582 C C . ARG A 1 74 ? 17.527 18.384 7.118 1.00 43.69 74 ARG A C 1
ATOM 584 O O . ARG A 1 74 ? 17.683 19.552 7.451 1.00 43.69 74 ARG A O 1
ATOM 591 N N . THR A 1 75 ? 18.373 17.437 7.506 1.00 41.41 75 THR A N 1
ATOM 592 C CA . THR A 1 75 ? 19.773 17.776 7.772 1.00 41.41 75 THR A CA 1
ATOM 593 C C . THR A 1 75 ? 20.464 17.844 6.421 1.00 41.41 75 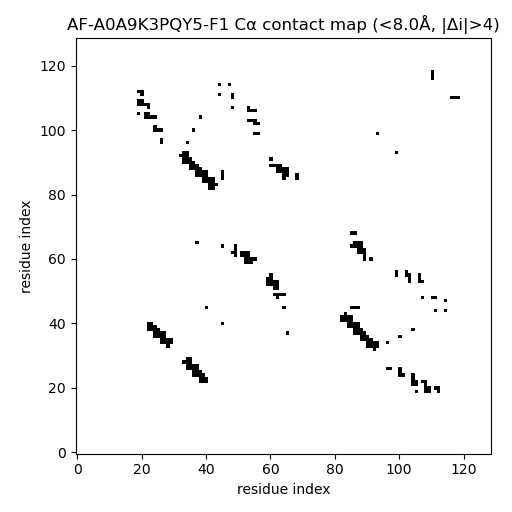THR A C 1
ATOM 595 O O . THR A 1 75 ? 20.703 16.828 5.776 1.00 41.41 75 THR A O 1
ATOM 598 N N . LYS A 1 76 ? 20.693 19.079 5.963 1.00 46.69 76 LYS A N 1
ATOM 599 C CA . LYS A 1 76 ? 21.742 19.394 4.994 1.00 46.69 76 LYS A CA 1
ATOM 600 C C . LYS A 1 76 ? 23.006 18.667 5.443 1.00 46.69 76 LYS A C 1
ATOM 602 O O . LYS A 1 76 ? 23.509 19.032 6.493 1.00 46.69 76 LYS A O 1
ATOM 607 N N . GLU A 1 77 ? 23.457 17.676 4.687 1.00 45.72 77 GLU A N 1
ATOM 608 C CA . GLU A 1 77 ? 24.865 17.356 4.424 1.00 45.72 77 GLU A CA 1
ATOM 609 C C . GLU A 1 77 ? 24.946 16.019 3.676 1.00 45.72 77 GLU A C 1
ATOM 611 O O . GLU A 1 77 ? 24.283 15.052 4.039 1.00 45.72 77 GLU A O 1
ATOM 616 N N . SER A 1 78 ? 25.771 16.020 2.626 1.00 42.00 78 SER A N 1
ATOM 617 C CA . SER A 1 78 ? 26.197 14.876 1.809 1.00 42.00 78 SER A CA 1
ATOM 618 C C . SER A 1 78 ? 25.263 14.451 0.668 1.00 42.00 78 SER A C 1
ATOM 620 O O . SER A 1 78 ? 24.435 13.553 0.775 1.00 42.00 78 SER A O 1
ATOM 622 N N . PHE A 1 79 ? 25.481 15.098 -0.481 1.00 49.62 79 PHE A N 1
ATOM 623 C CA . PHE A 1 79 ? 25.350 14.469 -1.794 1.00 49.62 79 PHE A CA 1
ATOM 624 C C . PHE A 1 79 ? 26.414 13.365 -1.899 1.00 49.62 79 PHE A C 1
ATOM 626 O O . PHE A 1 79 ? 27.552 13.659 -2.246 1.00 49.62 79 PHE A O 1
ATOM 633 N N . ASP A 1 80 ? 26.055 12.129 -1.561 1.00 46.25 80 ASP A N 1
ATOM 634 C CA . ASP A 1 80 ? 26.622 10.920 -2.165 1.00 46.25 80 ASP A CA 1
ATOM 635 C C . ASP A 1 80 ? 25.689 9.723 -1.879 1.00 46.25 80 ASP A C 1
ATOM 637 O O . ASP A 1 80 ? 25.042 9.682 -0.835 1.00 46.25 80 ASP A O 1
ATOM 641 N N . ASP A 1 81 ? 25.616 8.777 -2.818 1.00 42.81 81 ASP A N 1
ATOM 642 C CA . ASP A 1 81 ? 24.906 7.480 -2.774 1.00 42.81 81 ASP A CA 1
ATOM 643 C C . ASP A 1 81 ? 23.363 7.401 -2.941 1.00 42.81 81 ASP A C 1
ATOM 645 O O . ASP A 1 81 ? 22.571 7.369 -2.000 1.00 42.81 81 ASP A O 1
ATOM 649 N N . SER A 1 82 ? 22.928 7.233 -4.196 1.00 48.75 82 SER A N 1
ATOM 650 C CA . SER A 1 82 ? 22.158 6.092 -4.750 1.00 48.75 82 SER A CA 1
ATOM 651 C C . SER A 1 82 ? 21.164 5.251 -3.903 1.00 48.75 82 SER A C 1
ATOM 653 O O . SER A 1 82 ? 20.911 4.103 -4.271 1.00 48.75 82 SER A O 1
ATOM 655 N N . SER A 1 83 ? 20.544 5.734 -2.818 1.00 60.81 83 SER A N 1
ATOM 656 C CA . SER A 1 83 ? 19.452 4.990 -2.143 1.00 60.81 83 SER A CA 1
ATOM 657 C C . SER A 1 83 ? 18.512 5.834 -1.267 1.00 60.81 83 SER A C 1
ATOM 659 O O . SER A 1 83 ? 18.202 5.486 -0.125 1.00 60.81 83 SER A O 1
ATOM 661 N N . SER A 1 84 ? 17.991 6.949 -1.785 1.00 75.44 84 SER A N 1
ATOM 662 C CA . SER A 1 84 ? 16.907 7.648 -1.081 1.00 75.44 84 SER A CA 1
ATOM 663 C C . SER A 1 84 ? 15.705 6.710 -0.887 1.00 75.44 84 SER A C 1
ATOM 665 O O . SER A 1 84 ? 15.287 6.007 -1.808 1.00 75.44 84 SER A O 1
ATOM 667 N N . THR A 1 85 ? 15.194 6.655 0.343 1.00 83.75 85 THR A N 1
ATOM 668 C CA . THR A 1 85 ? 14.071 5.802 0.744 1.00 83.75 85 THR A CA 1
ATOM 669 C C . THR A 1 85 ? 12.839 6.666 0.995 1.00 83.75 85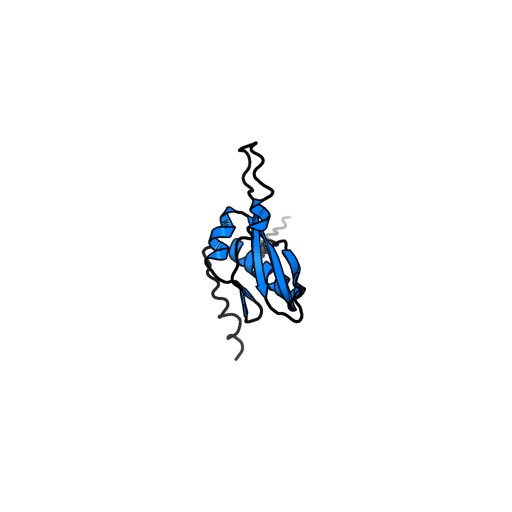 THR A C 1
ATOM 671 O O . THR A 1 85 ? 12.915 7.670 1.702 1.00 83.75 85 THR A O 1
ATOM 674 N N . SER A 1 86 ? 11.696 6.253 0.454 1.00 88.50 86 SER A N 1
ATOM 675 C CA . SER A 1 86 ? 10.391 6.881 0.647 1.00 88.50 86 SER A CA 1
ATOM 676 C C . SER A 1 86 ? 9.450 5.959 1.415 1.00 88.50 86 SER A C 1
ATOM 678 O O . SER A 1 86 ? 9.538 4.731 1.339 1.00 88.50 86 SER A O 1
ATOM 680 N N . PHE A 1 87 ? 8.508 6.567 2.133 1.00 91.31 87 PHE A N 1
ATOM 681 C CA . PHE A 1 87 ? 7.460 5.851 2.848 1.00 91.31 87 PHE A CA 1
ATOM 682 C C . PHE A 1 87 ? 6.139 6.033 2.112 1.00 91.31 87 PHE A C 1
ATOM 684 O O . PHE A 1 87 ? 5.697 7.160 1.890 1.00 91.31 87 PHE A O 1
ATOM 691 N N . LEU A 1 88 ? 5.521 4.922 1.727 1.00 93.56 88 LEU A N 1
ATOM 692 C CA . LEU A 1 88 ? 4.173 4.897 1.173 1.00 93.56 88 LEU A CA 1
ATOM 693 C C . LEU A 1 88 ? 3.204 4.395 2.230 1.00 93.56 88 LEU A C 1
ATOM 695 O O . LEU A 1 88 ? 3.571 3.598 3.089 1.00 93.56 88 LEU A O 1
ATOM 699 N N . SER A 1 89 ? 1.959 4.836 2.160 1.00 94.94 89 SER A N 1
ATOM 700 C CA . SER A 1 89 ? 0.929 4.419 3.092 1.00 94.94 89 SER A CA 1
ATOM 701 C C . SER A 1 89 ? -0.412 4.201 2.420 1.00 94.94 89 SER A C 1
ATOM 703 O O . SER A 1 89 ? -0.688 4.757 1.360 1.00 94.94 89 SER A O 1
ATOM 705 N N . THR A 1 90 ? -1.238 3.373 3.045 1.00 95.56 90 THR A N 1
ATOM 706 C CA . THR A 1 90 ? -2.646 3.204 2.687 1.00 95.56 90 THR A CA 1
ATOM 707 C C . THR A 1 90 ? -3.448 2.886 3.940 1.00 95.56 90 THR A C 1
ATOM 709 O O . THR A 1 90 ? -2.931 2.262 4.873 1.00 95.56 90 THR A O 1
ATOM 712 N N . GLU A 1 91 ? -4.696 3.334 3.973 1.00 95.44 91 GLU A N 1
ATOM 713 C CA . GLU A 1 91 ? -5.617 3.132 5.089 1.00 95.44 91 GLU A CA 1
ATOM 714 C C . GLU A 1 91 ? -6.771 2.233 4.648 1.00 95.44 91 GLU A C 1
ATOM 716 O O . GLU A 1 91 ? -7.302 2.387 3.550 1.00 95.44 91 GLU A O 1
ATOM 721 N N . PHE A 1 92 ? -7.167 1.281 5.490 1.00 94.69 92 PHE A N 1
ATOM 722 C CA . PHE A 1 92 ? -8.224 0.325 5.166 1.00 94.69 92 PHE A CA 1
ATOM 723 C C . PHE A 1 92 ? -8.888 -0.249 6.418 1.00 94.69 92 PHE A C 1
ATOM 725 O O . PHE A 1 92 ? -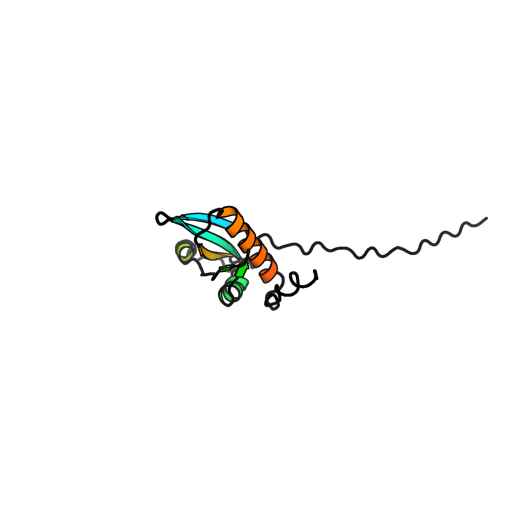8.329 -0.224 7.511 1.00 94.69 92 PHE A O 1
ATOM 732 N N . PHE A 1 93 ? -10.078 -0.824 6.245 1.00 93.88 93 PHE A N 1
ATOM 733 C CA . PHE A 1 93 ? -10.715 -1.677 7.247 1.00 93.88 93 PHE A CA 1
ATOM 734 C C . PHE A 1 93 ? -10.460 -3.139 6.892 1.00 93.88 93 PHE A C 1
ATOM 736 O O . PHE A 1 93 ? -10.749 -3.570 5.776 1.00 93.88 93 PHE A O 1
ATOM 743 N N . SER A 1 94 ? -9.926 -3.917 7.829 1.00 91.62 94 SER A N 1
ATOM 744 C CA . SER A 1 94 ? -9.750 -5.355 7.640 1.00 91.62 94 SER A CA 1
ATOM 745 C C . SER A 1 94 ? -9.848 -6.089 8.973 1.00 91.62 94 SER A C 1
ATOM 747 O O . SER A 1 94 ? -9.255 -5.635 9.949 1.00 91.62 94 SER A O 1
ATOM 749 N N . PRO A 1 95 ? -10.516 -7.255 9.027 1.00 90.81 95 PRO A N 1
ATOM 750 C CA . PRO A 1 95 ? -10.479 -8.117 10.206 1.00 90.81 95 PRO A CA 1
ATOM 751 C C . PRO A 1 95 ? -9.095 -8.753 10.430 1.00 90.81 95 PRO A C 1
ATOM 753 O O . PRO A 1 95 ? -8.847 -9.312 11.493 1.00 90.81 95 PRO A O 1
ATOM 756 N N . ARG A 1 96 ? -8.207 -8.722 9.421 1.00 94.31 96 ARG A N 1
ATOM 757 C CA . ARG A 1 96 ? -6.841 -9.273 9.471 1.00 94.31 96 ARG A CA 1
ATOM 758 C C . ARG A 1 96 ? -5.864 -8.273 8.841 1.00 94.31 96 ARG A C 1
ATOM 760 O O . ARG A 1 96 ? -5.447 -8.457 7.687 1.00 94.31 96 ARG A O 1
ATOM 767 N N . PRO A 1 97 ? -5.550 -7.171 9.536 1.00 94.06 97 PRO A N 1
ATOM 768 C CA . PRO A 1 97 ? -4.833 -6.067 8.921 1.00 94.06 97 PRO A CA 1
ATOM 769 C C . PRO A 1 97 ? -3.372 -6.395 8.599 1.00 94.06 97 PRO A C 1
ATOM 771 O O . PRO A 1 97 ? -2.886 -5.983 7.549 1.00 94.06 97 PRO A O 1
ATOM 774 N N . GLU A 1 98 ? -2.707 -7.228 9.397 1.00 95.88 98 GLU A N 1
ATOM 775 C CA . GLU A 1 98 ? -1.334 -7.680 9.150 1.00 95.88 98 GLU A CA 1
ATOM 776 C C . GLU A 1 98 ? -1.229 -8.526 7.874 1.00 95.88 98 GLU A C 1
ATOM 778 O O . GLU A 1 98 ? -0.318 -8.330 7.071 1.00 95.88 98 GLU A O 1
ATOM 783 N N . GLU A 1 99 ? -2.189 -9.424 7.631 1.00 95.44 99 GLU A N 1
ATOM 784 C CA . GLU A 1 99 ? -2.235 -10.219 6.394 1.00 95.44 99 GLU A CA 1
ATOM 785 C C . GLU A 1 99 ? -2.584 -9.387 5.168 1.00 95.44 99 GLU A C 1
ATOM 787 O O . GLU A 1 99 ? -2.149 -9.686 4.056 1.00 95.44 99 GLU A O 1
ATOM 792 N N . THR A 1 100 ? -3.409 -8.362 5.364 1.00 94.75 100 THR A N 1
ATOM 793 C CA . THR A 1 100 ? -3.783 -7.443 4.291 1.00 94.75 100 THR A CA 1
ATOM 794 C C . THR A 1 100 ? -2.567 -6.612 3.894 1.00 94.75 100 THR A C 1
ATOM 796 O O . THR A 1 100 ? -2.220 -6.566 2.717 1.00 94.75 100 THR A O 1
ATOM 799 N N . ALA A 1 101 ? -1.851 -6.056 4.874 1.00 95.94 101 ALA A N 1
ATOM 800 C CA . ALA A 1 101 ? -0.604 -5.333 4.652 1.00 95.94 101 ALA A CA 1
ATOM 801 C C . ALA A 1 101 ? 0.481 -6.218 4.021 1.00 95.94 101 ALA A C 1
A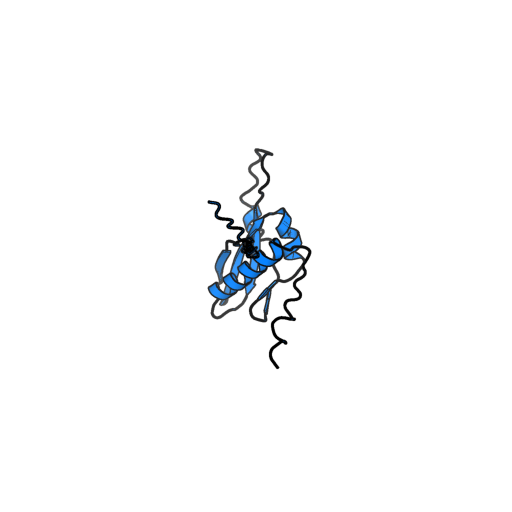TOM 803 O O . ALA A 1 101 ? 1.153 -5.773 3.093 1.00 95.94 101 ALA A O 1
ATOM 804 N N . HIS A 1 102 ? 0.604 -7.482 4.444 1.00 95.62 102 HIS A N 1
ATOM 805 C CA . HIS A 1 102 ? 1.495 -8.453 3.802 1.00 95.62 102 HIS A CA 1
ATOM 806 C C . HIS A 1 102 ? 1.155 -8.651 2.319 1.00 95.62 102 HIS A C 1
ATOM 808 O O . HIS A 1 102 ? 2.018 -8.533 1.457 1.00 95.62 102 HIS A O 1
ATOM 814 N N . ALA A 1 103 ? -0.117 -8.895 1.994 1.00 94.75 103 ALA A N 1
ATOM 815 C CA . ALA A 1 103 ? -0.534 -9.093 0.608 1.00 94.75 103 ALA A CA 1
ATOM 816 C C . ALA A 1 103 ? -0.300 -7.839 -0.258 1.00 94.75 103 ALA A C 1
ATOM 818 O O . ALA A 1 103 ? 0.051 -7.950 -1.434 1.00 94.75 103 ALA A O 1
ATOM 819 N N . ILE A 1 104 ? -0.475 -6.641 0.310 1.00 94.94 104 ILE A N 1
ATOM 820 C CA . ILE A 1 104 ? -0.157 -5.379 -0.370 1.00 94.94 104 ILE A CA 1
ATOM 821 C C . ILE A 1 104 ? 1.357 -5.267 -0.593 1.00 94.94 104 ILE A C 1
ATOM 823 O O . ILE A 1 104 ? 1.780 -4.941 -1.702 1.00 94.94 104 ILE A O 1
ATOM 827 N N . SER A 1 105 ? 2.181 -5.583 0.410 1.00 95.25 105 SER A N 1
ATOM 828 C CA . SER A 1 105 ? 3.642 -5.480 0.315 1.00 95.25 105 SER A CA 1
ATOM 829 C C . SER A 1 105 ? 4.222 -6.427 -0.742 1.00 95.25 105 SER A C 1
ATOM 831 O O . SER A 1 105 ? 5.082 -6.019 -1.525 1.00 95.25 105 SER A O 1
ATOM 833 N N . GLU A 1 106 ? 3.686 -7.645 -0.866 1.00 93.88 106 GLU A N 1
ATOM 834 C CA . GLU A 1 106 ? 4.041 -8.579 -1.942 1.00 93.88 106 GLU A CA 1
ATOM 835 C C . GLU A 1 106 ? 3.725 -8.002 -3.327 1.00 93.88 106 GLU A C 1
ATOM 837 O O . GLU A 1 106 ? 4.535 -8.096 -4.253 1.00 93.88 106 GLU A O 1
ATOM 842 N N . ARG A 1 107 ? 2.561 -7.358 -3.478 1.00 92.31 107 ARG A N 1
ATOM 843 C CA . ARG A 1 107 ? 2.141 -6.743 -4.744 1.00 92.31 107 ARG A CA 1
ATOM 844 C C . ARG A 1 107 ? 2.967 -5.514 -5.099 1.00 92.31 107 ARG A C 1
ATOM 846 O O . ARG A 1 107 ? 3.304 -5.346 -6.271 1.00 92.31 107 ARG A O 1
ATOM 853 N N . ILE A 1 108 ? 3.352 -4.708 -4.111 1.00 92.69 108 ILE A N 1
ATOM 854 C CA . ILE A 1 108 ? 4.324 -3.624 -4.299 1.00 92.69 108 ILE A CA 1
ATOM 855 C C . ILE A 1 108 ? 5.663 -4.211 -4.760 1.00 92.69 108 ILE A C 1
ATOM 857 O O . ILE A 1 108 ? 6.216 -3.744 -5.750 1.00 92.69 108 ILE A O 1
ATOM 861 N N . GLY A 1 109 ? 6.147 -5.280 -4.119 1.00 91.69 109 GLY A N 1
ATOM 862 C CA . GLY A 1 109 ? 7.379 -5.979 -4.498 1.00 91.69 109 GLY A CA 1
ATOM 863 C C . GLY A 1 109 ? 7.386 -6.442 -5.955 1.00 91.69 109 GLY A C 1
ATOM 864 O O . GLY A 1 109 ? 8.356 -6.211 -6.678 1.00 91.69 109 GLY A O 1
ATOM 865 N N . ILE A 1 110 ? 6.278 -7.035 -6.407 1.00 89.31 110 ILE A N 1
ATOM 866 C CA . ILE A 1 110 ? 6.084 -7.448 -7.804 1.00 89.31 110 ILE A CA 1
ATOM 867 C C . ILE A 1 110 ? 6.097 -6.236 -8.743 1.00 89.31 110 ILE A C 1
ATOM 869 O O . ILE A 1 110 ? 6.794 -6.259 -9.756 1.00 89.31 110 ILE A O 1
ATOM 873 N N . ARG A 1 111 ? 5.365 -5.166 -8.410 1.00 87.62 111 ARG A N 1
ATOM 874 C CA . ARG A 1 111 ? 5.293 -3.964 -9.253 1.00 87.62 111 ARG A CA 1
ATOM 875 C C . ARG A 1 111 ? 6.633 -3.236 -9.342 1.00 87.62 111 ARG A C 1
ATOM 877 O O . ARG A 1 111 ? 6.993 -2.769 -10.410 1.00 87.62 111 ARG A O 1
ATOM 884 N N . MET A 1 112 ? 7.416 -3.201 -8.268 1.00 88.88 112 MET A N 1
ATOM 885 C CA . MET A 1 112 ? 8.776 -2.654 -8.302 1.00 88.88 112 MET A CA 1
ATOM 886 C C . MET A 1 112 ? 9.732 -3.476 -9.172 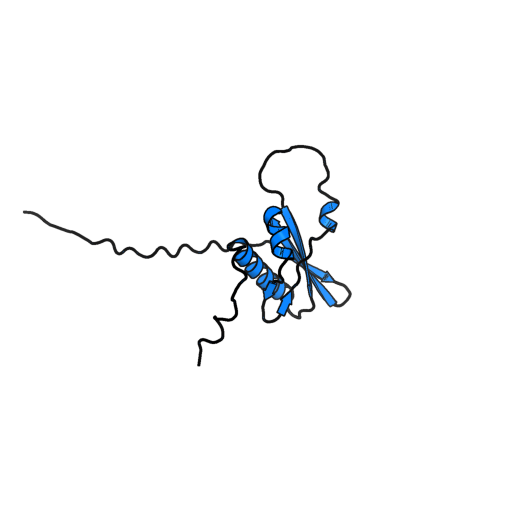1.00 88.88 112 MET A C 1
ATOM 888 O O . MET A 1 112 ? 10.673 -2.918 -9.726 1.00 88.88 112 MET A O 1
ATOM 892 N N . ALA A 1 113 ? 9.529 -4.793 -9.273 1.00 85.75 113 ALA A N 1
ATOM 893 C CA . ALA A 1 113 ? 10.322 -5.647 -10.157 1.00 85.75 113 ALA A CA 1
ATOM 894 C C . ALA A 1 113 ? 9.926 -5.489 -11.637 1.00 85.75 113 ALA A C 1
ATOM 896 O O . ALA A 1 113 ? 10.731 -5.785 -12.517 1.00 85.75 113 ALA A O 1
ATOM 897 N N . ASN A 1 114 ? 8.705 -5.021 -11.916 1.00 81.75 114 ASN A N 1
ATOM 898 C CA . ASN A 1 114 ? 8.213 -4.754 -13.264 1.00 81.75 114 ASN A CA 1
ATOM 899 C C . ASN A 1 114 ? 7.355 -3.469 -13.308 1.00 81.75 114 ASN A C 1
ATOM 901 O O . ASN A 1 114 ? 6.126 -3.554 -13.381 1.00 81.75 114 ASN A O 1
ATOM 905 N N . PRO A 1 115 ? 7.979 -2.276 -13.263 1.00 70.44 115 PRO A N 1
ATOM 906 C CA . PRO A 1 115 ? 7.259 -1.004 -13.169 1.00 70.44 115 PRO A CA 1
ATOM 907 C C . PRO A 1 115 ? 6.453 -0.666 -14.433 1.00 70.44 115 PRO A C 1
ATOM 909 O O . PRO A 1 115 ? 5.425 -0.004 -14.336 1.00 70.44 115 PRO A O 1
ATOM 912 N N . ALA A 1 116 ? 6.872 -1.165 -15.604 1.00 64.44 116 ALA A N 1
ATOM 913 C CA . ALA A 1 116 ? 6.123 -1.052 -16.862 1.00 64.44 116 ALA A CA 1
ATOM 914 C C . ALA A 1 116 ? 4.986 -2.087 -16.977 1.00 64.44 116 ALA A C 1
ATOM 916 O O . ALA A 1 116 ? 4.075 -1.940 -17.790 1.00 64.44 116 ALA A O 1
ATOM 917 N N . GLY A 1 117 ? 5.034 -3.146 -16.166 1.00 56.28 117 GLY A N 1
ATOM 918 C CA . GLY A 1 117 ? 4.030 -4.195 -16.109 1.00 56.28 117 GLY A CA 1
ATOM 919 C C . GLY A 1 117 ? 2.868 -3.795 -15.216 1.00 56.28 117 GLY A C 1
ATOM 920 O O . GLY A 1 117 ? 2.733 -4.297 -14.097 1.00 56.28 117 GLY A O 1
ATOM 921 N N . THR A 1 118 ? 1.993 -2.920 -15.713 1.00 50.78 118 THR A N 1
ATOM 922 C CA . THR A 1 118 ? 0.638 -2.761 -15.174 1.00 50.78 118 THR A CA 1
ATOM 923 C C . THR A 1 118 ? -0.001 -4.148 -15.139 1.00 50.78 118 THR A C 1
ATOM 925 O O . THR A 1 118 ? -0.303 -4.740 -16.169 1.00 50.78 118 THR A O 1
ATOM 928 N N . THR A 1 119 ? -0.080 -4.742 -13.950 1.00 49.91 119 THR A N 1
ATOM 929 C CA . THR A 1 119 ? -0.304 -6.179 -13.817 1.00 49.91 119 THR A CA 1
ATOM 930 C C . THR A 1 119 ? -1.690 -6.564 -14.328 1.00 49.91 119 THR A C 1
ATOM 932 O O . THR A 1 119 ? -2.701 -6.297 -13.681 1.00 49.91 119 THR A O 1
ATOM 935 N N . THR A 1 120 ? -1.701 -7.281 -15.447 1.00 43.81 120 THR A N 1
ATOM 936 C CA . THR A 1 120 ? -2.739 -8.186 -15.949 1.00 43.81 120 THR A CA 1
ATOM 937 C C . THR A 1 120 ? -2.973 -9.357 -14.977 1.00 43.81 120 THR A C 1
ATOM 939 O O . THR A 1 120 ? -2.935 -10.526 -15.343 1.00 43.81 120 THR A O 1
ATOM 942 N N . ALA A 1 121 ? -3.243 -9.080 -13.697 1.00 44.62 121 ALA A N 1
ATOM 943 C CA . ALA A 1 121 ? -3.570 -10.100 -12.692 1.00 44.62 121 ALA A CA 1
ATOM 944 C C . ALA A 1 121 ? -5.035 -10.577 -12.786 1.00 44.62 121 ALA A C 1
ATOM 946 O O . ALA A 1 121 ? -5.627 -10.935 -11.770 1.00 44.62 121 ALA A O 1
ATOM 947 N N . PHE A 1 122 ? -5.624 -10.575 -13.986 1.00 45.81 122 PHE A N 1
ATOM 948 C CA . PHE A 1 122 ? -6.949 -11.148 -14.241 1.00 45.81 122 PHE A CA 1
ATOM 949 C C . PHE A 1 122 ? -6.879 -12.528 -14.924 1.00 45.81 122 PHE A C 1
ATOM 951 O O . PHE A 1 122 ? -7.830 -13.296 -14.832 1.00 45.81 122 PHE A O 1
ATOM 958 N N . GLU A 1 123 ? -5.749 -12.917 -15.533 1.00 42.72 123 GLU A N 1
ATOM 959 C CA . GLU A 1 123 ? -5.674 -14.187 -16.284 1.00 42.72 123 GLU A CA 1
ATOM 960 C C . GLU A 1 123 ? -5.388 -15.437 -15.433 1.00 42.72 123 GLU A C 1
ATOM 962 O O . GLU A 1 123 ? -5.620 -16.555 -15.881 1.00 42.72 123 GLU A O 1
ATOM 967 N N . GLY A 1 124 ? -4.969 -15.291 -14.173 1.00 38.53 124 GLY A N 1
ATOM 968 C CA . GLY A 1 124 ? -4.696 -16.442 -13.299 1.00 38.53 124 GLY A CA 1
ATOM 969 C C . GLY A 1 124 ? -5.929 -17.098 -12.663 1.00 38.53 124 GLY A C 1
ATOM 970 O O . GLY A 1 124 ? -5.788 -18.141 -12.033 1.00 38.53 124 GLY A O 1
ATOM 971 N N . LEU A 1 125 ? -7.123 -16.499 -12.783 1.00 44.78 125 LEU A N 1
ATOM 972 C CA . LEU A 1 125 ? -8.330 -16.940 -12.060 1.00 44.78 125 LEU A CA 1
ATOM 973 C C . LEU A 1 125 ? -9.483 -17.400 -12.970 1.00 44.78 125 LEU A C 1
ATOM 975 O O . LEU A 1 125 ? -10.555 -17.737 -12.475 1.00 44.78 125 LEU A O 1
ATOM 979 N N . LEU A 1 126 ? -9.259 -17.456 -14.288 1.00 45.03 126 LEU A N 1
ATOM 980 C CA . LEU A 1 126 ? -10.229 -17.938 -15.285 1.00 45.03 126 LEU A CA 1
ATOM 981 C C . LEU A 1 126 ? -9.807 -19.244 -15.987 1.00 45.03 126 LEU A C 1
ATOM 983 O O . LEU A 1 126 ? -10.546 -19.747 -16.826 1.00 45.03 126 LEU A O 1
ATOM 987 N N . GLY A 1 127 ? -8.666 -19.833 -15.613 1.00 39.28 127 GLY A N 1
ATOM 988 C CA . GLY A 1 127 ? -8.128 -21.068 -16.202 1.00 39.28 127 GLY A CA 1
ATOM 989 C C . GLY A 1 127 ? -8.542 -22.380 -15.520 1.00 39.28 127 GLY A C 1
ATOM 990 O O . GLY A 1 127 ? -7.846 -23.378 -15.674 1.00 39.28 127 GLY A O 1
ATOM 991 N N . MET A 1 128 ? -9.627 -22.397 -14.742 1.00 45.75 128 MET A N 1
ATOM 992 C CA . MET A 1 128 ? -10.228 -23.637 -14.231 1.00 45.75 128 MET A CA 1
ATOM 993 C C . MET A 1 128 ? -11.729 -23.643 -14.516 1.00 45.75 128 MET A C 1
ATOM 995 O O . MET A 1 128 ? -12.547 -23.359 -13.640 1.00 45.75 128 MET A O 1
ATOM 999 N N . ARG A 1 129 ? -12.077 -23.959 -15.761 1.00 39.91 129 ARG A N 1
ATOM 1000 C CA . ARG A 1 129 ? -13.362 -24.549 -16.131 1.00 39.91 129 ARG A CA 1
ATOM 1001 C C . ARG A 1 129 ? -13.140 -25.611 -17.190 1.00 39.91 129 ARG A C 1
ATOM 1003 O O . ARG A 1 129 ? -12.323 -25.347 -18.097 1.00 39.91 129 ARG A O 1
#

Foldseek 3Di:
DDDDDDDDDPPPPPPPVPPLQQWDKDWDQDPVQKIKIKTKDFPVCLVLDQVAWFDFPNDTWHKDFDCVVVVPPPPDDDDDDDGDITMIMTMGHDPCVVVRSNRRRSRSSVCVSPVVCPDPPVPVPPPDD

Organism: NCBI:txid303405

Radius of gyration: 21.15 Å; Cα contacts (8 Å, |Δi|>4): 155; chains: 1; bounding box: 55×69×42 Å

Mean predicted aligned error: 13.79 Å

Solvent-accessible surface area (backbone atoms only — not comparable to full-atom values): 8333 Å² total; per-residue (Å²): 137,85,87,83,89,78,83,78,79,78,79,69,81,76,76,68,72,75,75,70,47,81,41,56,70,50,79,44,82,44,97,86,67,37,33,36,34,39,34,54,40,53,42,88,52,46,64,64,51,46,78,45,65,47,73,36,98,95,43,79,41,62,44,40,76,46,65,81,64,65,80,77,72,76,74,89,77,76,98,73,78,101,66,61,72,34,46,36,27,39,75,46,75,60,100,52,52,70,62,50,44,49,48,43,28,53,46,50,15,51,37,71,77,33,74,87,52,76,76,75,81,66,67,85,80,69,81,84,125

Secondary structure (DSSP, 8-state):
------------------------EEEEEPTTS-EEEEEEEEHHHHHHHHHSPEEETTEEE--EE-GGGGGS---------S--EEEEEEEE--SSHHHHHHHHHHHHHHHHH-TT----TTGGGS---

Nearest PDB structures (foldseek):
  3ule-assembly1_D  TM=3.804E-01  e=1.515E-01  Bos taurus
  7ux1-assembly1_A  TM=5.177E-01  e=7.762E-01  Escherichia coli K-12
  6yw7-assembly1_D  TM=3.976E-01  e=3.221E-01  Homo sapiens
  5dwu-assembly1_A  TM=3.903E-01  e=1.132E+00  Homo sapiens
  5u0p-assembly1_R  TM=2.406E-01  e=2.561E+00  Schizosaccharomyces pombe

Sequence (129 aa):
MANINHPYPRQNPSHHPSQHRKVPYFVLHLPDGRSKALFTVPSDLAEVLVLHPIMARGACFELQVDVVSQGRVRTKESFDDSSSTSFLSTEFFSPRPEETAHAISERIGIRMANPAGTTTAFEGLLGMR